Protein AF-A0A533U5N6-F1 (afdb_monomer)

Foldseek 3Di:
DDPPPPPDDDDDDWDWDDDPPDIDTDDDPCRCVVLVPDPPADWDWDQDPNDTDIGHD

Radius of gyration: 14.15 Å; Cα contacts (8 Å, |Δi|>4): 39; chains: 1; bounding box: 48×24×21 Å

pLDDT: mean 86.62, std 15.46, range [41.5, 97.62]

Secondary structure (DSSP, 8-state):
----------------EEETTEEE-PPPHHHHHHTT--TT--EEEEEETTEEEEEE-

Mean predicted aligned error: 6.86 Å

Solvent-accessible surface area (backbone atoms only — not comparable to full-atom values): 4104 Å² total; per-residue (Å²): 133,82,79,77,74,80,75,76,84,82,84,81,93,76,66,82,43,79,55,90,97,43,76,45,64,82,77,52,69,67,56,33,61,76,68,67,64,54,93,94,61,67,65,45,81,44,83,52,96,97,39,86,42,82,40,87,111

Sequence (57 aa):
MDIVQDKMSAQFDVTLVKWGSSVGFAIPKAVREGMKLEPGKKVRLVLRENKLCIEKI

Nearest PDB structures (foldseek):
  1ub4-assembly1_C-2  TM=9.452E-01  e=5.892E-03  Escherichia coli
  2mrn-assembly1_B  TM=7.886E-01  e=2.070E-03  Escherichia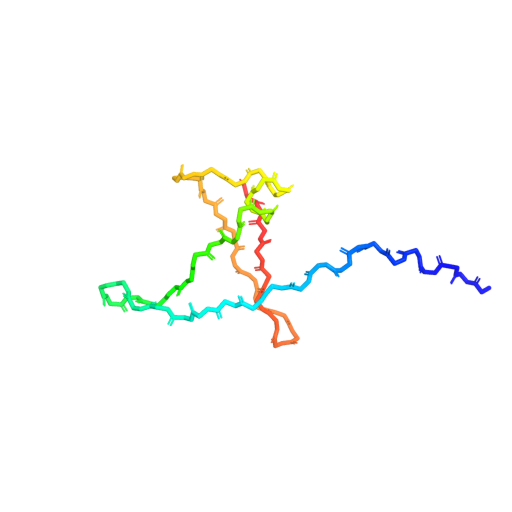 coli K-12
  2mru-assembly1_A  TM=8.742E-01  e=2.829E-02  Escherichia coli K-12
  1mvf-assembly2_D  TM=9.185E-01  e=4.773E-02  Escherichia coli
  2mru-assembly1_B  TM=8.137E-01  e=2.483E-02  Escherichia coli K-12

Structure (mmCIF, N/CA/C/O backbone):
data_AF-A0A533U5N6-F1
#
_entry.id   AF-A0A533U5N6-F1
#
loop_
_atom_site.group_PDB
_atom_site.id
_atom_site.type_symbol
_atom_site.label_atom_id
_atom_site.label_alt_id
_atom_site.label_comp_id
_atom_site.label_asym_id
_atom_site.label_entity_id
_atom_site.label_seq_id
_atom_site.pdbx_PDB_ins_code
_atom_site.Cartn_x
_atom_site.Cartn_y
_atom_site.Cartn_z
_atom_site.occupancy
_atom_site.B_iso_or_equiv
_atom_site.auth_seq_id
_atom_site.auth_comp_id
_atom_site.auth_asym_id
_atom_site.auth_atom_id
_atom_site.pdbx_PDB_model_num
ATOM 1 N N . MET A 1 1 ? -33.790 1.236 11.509 1.00 41.50 1 MET A N 1
ATOM 2 C CA . MET A 1 1 ? -33.005 0.658 10.402 1.00 41.50 1 MET A CA 1
ATOM 3 C C . MET A 1 1 ? -31.962 1.688 10.053 1.00 41.50 1 MET A C 1
ATOM 5 O O . MET A 1 1 ? -32.269 2.653 9.364 1.00 41.50 1 MET A O 1
ATOM 9 N N . ASP A 1 2 ? -30.793 1.555 10.664 1.00 43.03 2 ASP A N 1
ATOM 10 C CA . ASP A 1 2 ? -29.686 2.477 10.469 1.00 43.03 2 ASP A CA 1
ATOM 11 C C . ASP A 1 2 ? -29.239 2.426 9.013 1.00 43.03 2 ASP A C 1
ATOM 13 O O . ASP A 1 2 ? -28.903 1.370 8.474 1.00 43.03 2 ASP A O 1
ATOM 17 N N . ILE A 1 3 ? -29.292 3.583 8.364 1.00 50.22 3 ILE A N 1
ATOM 18 C CA . ILE A 1 3 ? -28.729 3.798 7.041 1.00 50.22 3 ILE A CA 1
ATOM 19 C C . ILE A 1 3 ? -27.218 3.707 7.246 1.00 50.22 3 ILE A C 1
ATOM 21 O O . ILE A 1 3 ? -26.582 4.676 7.662 1.00 50.22 3 ILE A O 1
ATOM 25 N N . VAL A 1 4 ? -26.647 2.518 7.039 1.00 56.12 4 VAL A N 1
ATOM 26 C CA . VAL A 1 4 ? -25.196 2.337 6.987 1.00 56.12 4 VAL A CA 1
ATOM 27 C C . VAL A 1 4 ? -24.731 3.139 5.781 1.00 56.12 4 VAL A C 1
ATOM 29 O O . VAL A 1 4 ? -24.878 2.731 4.634 1.00 56.12 4 VAL A O 1
ATOM 32 N N . GLN A 1 5 ? -24.284 4.357 6.062 1.00 45.72 5 GLN A N 1
ATOM 33 C CA . GLN A 1 5 ? -23.767 5.295 5.090 1.00 45.72 5 GLN A CA 1
ATOM 34 C C . GLN A 1 5 ? -22.517 4.656 4.486 1.00 45.72 5 GLN A C 1
ATOM 36 O O . GLN A 1 5 ? -21.462 4.616 5.122 1.00 45.72 5 GLN A O 1
ATOM 41 N N . ASP A 1 6 ? -22.680 4.082 3.296 1.00 49.84 6 ASP A N 1
ATOM 42 C CA . ASP A 1 6 ? -21.641 3.412 2.527 1.00 49.84 6 ASP A CA 1
ATOM 43 C C . ASP A 1 6 ? -20.548 4.440 2.194 1.00 49.84 6 ASP A C 1
ATOM 45 O O . ASP A 1 6 ? -20.638 5.243 1.261 1.00 49.84 6 ASP A O 1
ATOM 49 N N . LYS A 1 7 ? -19.550 4.526 3.077 1.00 57.19 7 LYS A N 1
ATOM 50 C CA . LYS A 1 7 ? -18.388 5.400 2.922 1.00 57.19 7 LYS A CA 1
ATOM 51 C C . LYS A 1 7 ? -17.534 4.829 1.794 1.00 57.19 7 LYS A C 1
ATOM 53 O O . LYS A 1 7 ? -16.654 4.025 2.067 1.00 57.19 7 LYS A O 1
ATOM 58 N N . MET A 1 8 ? -17.823 5.245 0.559 1.00 58.38 8 MET A N 1
ATOM 59 C CA . MET A 1 8 ? -17.017 5.088 -0.664 1.00 58.38 8 MET A CA 1
ATOM 60 C C . MET A 1 8 ? -15.943 3.991 -0.581 1.00 58.38 8 MET A C 1
ATOM 62 O O . MET A 1 8 ? -14.763 4.275 -0.357 1.00 58.38 8 MET A O 1
ATOM 66 N N . SER A 1 9 ? -16.332 2.732 -0.783 1.00 68.88 9 SER A N 1
ATOM 67 C CA . SER A 1 9 ? -15.351 1.666 -0.971 1.00 68.88 9 SER A CA 1
ATOM 68 C C . SER A 1 9 ? -14.783 1.750 -2.391 1.00 68.88 9 SER A C 1
ATOM 70 O O . SER A 1 9 ? -15.428 1.333 -3.351 1.00 68.88 9 SER A O 1
ATOM 72 N N . ALA A 1 10 ? -13.582 2.306 -2.543 1.00 79.94 10 ALA A N 1
ATOM 73 C CA . ALA A 1 10 ? -12.838 2.233 -3.797 1.00 79.94 10 ALA A CA 1
ATOM 74 C C . ALA A 1 10 ? -11.983 0.957 -3.809 1.00 79.94 10 ALA A C 1
ATOM 76 O O . ALA A 1 10 ? -11.205 0.718 -2.884 1.00 79.94 10 ALA A O 1
ATOM 77 N N . GLN A 1 11 ? -12.138 0.141 -4.850 1.00 88.00 11 GLN A N 1
ATOM 78 C CA . GLN A 1 11 ? -11.326 -1.054 -5.079 1.00 88.00 11 GLN A CA 1
ATOM 79 C C . GLN A 1 11 ? -10.277 -0.752 -6.150 1.00 88.00 11 GLN A C 1
ATOM 81 O O . GLN A 1 11 ? -10.563 -0.059 -7.126 1.00 88.00 11 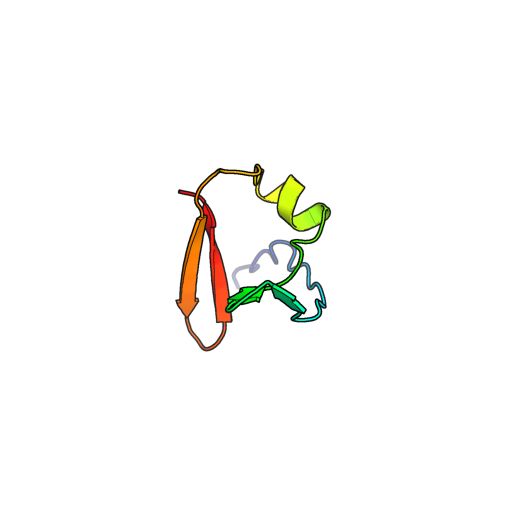GLN A O 1
ATOM 86 N N . PHE A 1 12 ? -9.058 -1.251 -5.952 1.00 89.44 12 PHE A N 1
ATOM 87 C CA . PHE A 1 12 ? -7.955 -1.078 -6.890 1.00 89.44 12 PHE A CA 1
ATOM 88 C C . PHE A 1 12 ? -7.236 -2.408 -7.057 1.00 89.44 12 PHE A C 1
ATOM 90 O O . PHE A 1 12 ? -6.691 -2.938 -6.088 1.00 89.44 12 PHE A O 1
ATOM 97 N N . ASP A 1 13 ? -7.192 -2.905 -8.287 1.00 94.06 13 ASP A N 1
ATOM 98 C CA . ASP A 1 13 ? -6.387 -4.070 -8.624 1.00 94.06 13 ASP A CA 1
ATOM 99 C C . ASP A 1 13 ? -4.937 -3.638 -8.848 1.00 94.06 13 ASP A C 1
ATOM 101 O O . ASP A 1 13 ? -4.647 -2.692 -9.586 1.00 94.06 13 ASP A O 1
ATOM 105 N N . VAL A 1 14 ? -4.009 -4.324 -8.185 1.00 94.69 14 VAL A N 1
ATOM 106 C CA . VAL A 1 14 ? -2.571 -4.070 -8.290 1.00 94.69 14 VAL A CA 1
ATOM 107 C C . VAL A 1 14 ? -1.816 -5.379 -8.454 1.00 94.69 14 VAL A C 1
ATOM 109 O O . VAL A 1 14 ? -2.211 -6.418 -7.929 1.00 94.69 14 VAL A O 1
ATOM 112 N N . THR A 1 15 ? -0.687 -5.316 -9.151 1.00 96.44 15 THR A N 1
ATOM 113 C CA . THR A 1 15 ? 0.204 -6.463 -9.332 1.00 96.44 15 THR A CA 1
ATOM 114 C C . THR A 1 15 ? 1.331 -6.409 -8.311 1.00 96.44 15 THR A C 1
ATOM 116 O O . THR A 1 15 ? 1.994 -5.379 -8.159 1.00 96.44 15 THR A O 1
ATOM 119 N N . LEU A 1 16 ? 1.580 -7.533 -7.637 1.00 96.31 16 LEU A N 1
ATOM 120 C CA . LEU A 1 16 ? 2.766 -7.695 -6.805 1.00 96.31 16 LEU A CA 1
ATOM 121 C C . LEU A 1 16 ? 4.016 -7.776 -7.686 1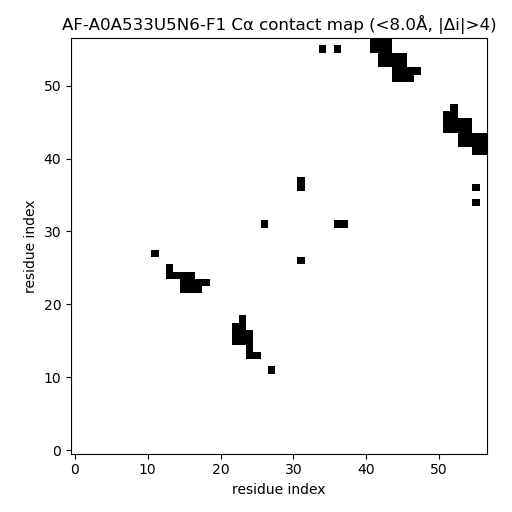.00 96.31 16 LEU A C 1
ATOM 123 O O . LEU A 1 16 ? 4.093 -8.575 -8.617 1.00 96.31 16 LEU A O 1
ATOM 127 N N . VAL A 1 17 ? 5.009 -6.958 -7.366 1.00 97.25 17 VAL A N 1
ATOM 128 C CA . VAL A 1 17 ? 6.292 -6.872 -8.063 1.00 97.25 17 VAL A CA 1
ATOM 129 C C . VAL A 1 17 ? 7.438 -7.139 -7.092 1.00 97.25 17 VAL A C 1
ATOM 131 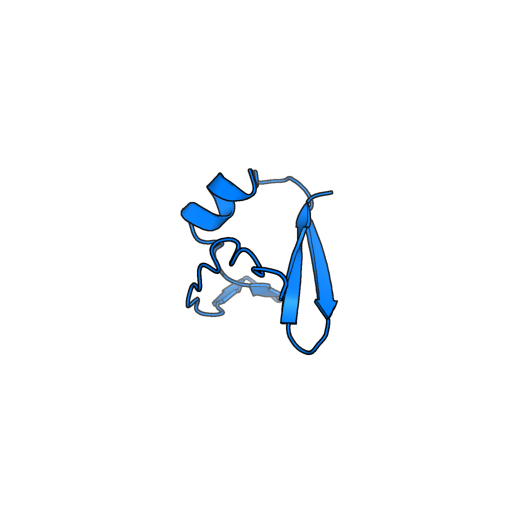O O . VAL A 1 17 ? 7.350 -6.856 -5.896 1.00 97.25 17 VAL A O 1
ATOM 134 N N . LYS A 1 18 ? 8.534 -7.697 -7.611 1.00 97.62 18 LYS A N 1
ATOM 135 C CA . LYS A 1 18 ? 9.743 -7.982 -6.833 1.00 97.62 18 LYS A CA 1
ATOM 136 C C . LYS A 1 18 ? 10.674 -6.767 -6.825 1.00 97.62 18 LYS A C 1
ATOM 138 O O . LYS A 1 18 ? 11.050 -6.272 -7.885 1.00 97.62 18 LYS A O 1
ATOM 143 N N . TRP A 1 19 ? 11.105 -6.347 -5.638 1.00 96.12 19 TRP A N 1
ATOM 144 C CA . TRP A 1 19 ? 12.094 -5.288 -5.418 1.00 96.12 19 TRP A CA 1
ATOM 145 C C . TRP A 1 19 ? 13.219 -5.812 -4.523 1.00 96.12 19 TRP A C 1
ATOM 147 O O . TRP A 1 19 ? 13.082 -5.890 -3.303 1.00 96.12 19 TRP A O 1
ATOM 157 N N . GLY A 1 20 ? 14.340 -6.206 -5.133 1.00 95.38 20 GLY A N 1
ATOM 158 C CA . GLY A 1 20 ? 15.439 -6.855 -4.414 1.00 95.38 20 GLY A CA 1
ATOM 159 C C . GLY A 1 20 ? 14.994 -8.184 -3.794 1.00 95.38 20 GLY A C 1
ATOM 160 O O . GLY A 1 20 ? 14.547 -9.086 -4.506 1.00 95.38 20 GLY A O 1
ATOM 161 N N . SER A 1 21 ? 15.113 -8.301 -2.470 1.00 97.00 21 SER A N 1
ATOM 162 C CA . SER A 1 21 ? 14.628 -9.444 -1.681 1.00 97.00 21 SER A CA 1
ATOM 163 C C . SER A 1 21 ? 13.173 -9.305 -1.214 1.00 97.00 21 SER A C 1
ATOM 165 O O . SER A 1 21 ? 12.649 -10.233 -0.601 1.00 97.00 21 SER A O 1
ATOM 167 N N . SER A 1 22 ? 12.515 -8.183 -1.511 1.00 95.75 22 SER A N 1
ATOM 168 C CA . SER A 1 22 ? 11.156 -7.878 -1.059 1.00 95.75 22 SER A CA 1
ATOM 169 C C . SER A 1 22 ? 10.131 -7.999 -2.186 1.00 95.75 22 SER A C 1
ATOM 171 O O . SER A 1 22 ? 10.458 -7.924 -3.372 1.00 95.75 22 SER A O 1
ATOM 173 N N . VAL A 1 23 ? 8.864 -8.138 -1.802 1.00 95.88 23 VAL A N 1
ATOM 174 C CA . VAL A 1 23 ? 7.709 -8.020 -2.697 1.00 95.88 23 VAL A CA 1
ATOM 175 C C . VAL A 1 23 ? 6.896 -6.807 -2.266 1.00 95.88 23 VAL A C 1
ATOM 177 O O . VAL A 1 23 ? 6.745 -6.546 -1.072 1.00 95.88 23 VAL A O 1
ATOM 180 N N . GLY A 1 24 ? 6.391 -6.057 -3.234 1.00 94.88 24 GLY A N 1
ATOM 181 C CA . GLY A 1 24 ? 5.556 -4.891 -2.987 1.00 94.88 24 GLY A CA 1
ATOM 182 C C . GLY A 1 24 ? 4.630 -4.608 -4.157 1.00 94.88 24 GLY A C 1
ATOM 183 O O . GLY A 1 24 ? 4.570 -5.364 -5.120 1.00 94.88 24 GLY A O 1
ATOM 184 N N . PHE A 1 25 ? 3.902 -3.506 -4.072 1.00 94.88 25 PHE A N 1
ATOM 185 C CA . PHE A 1 25 ? 3.098 -2.971 -5.162 1.00 94.88 25 PHE A CA 1
ATOM 186 C C . PHE A 1 25 ? 3.173 -1.446 -5.126 1.00 94.88 25 PHE A C 1
ATOM 188 O O . PHE A 1 25 ? 3.444 -0.843 -4.084 1.00 94.88 25 PHE A O 1
ATOM 195 N N . ALA A 1 26 ? 2.943 -0.810 -6.270 1.00 93.62 26 ALA A N 1
ATOM 196 C CA . ALA A 1 26 ? 2.834 0.640 -6.326 1.00 93.62 26 ALA A CA 1
ATOM 197 C C . ALA A 1 26 ? 1.487 1.077 -5.735 1.00 93.62 26 ALA A C 1
ATOM 199 O O . ALA A 1 26 ? 0.437 0.606 -6.164 1.00 93.62 26 ALA A O 1
ATOM 200 N N . ILE A 1 27 ? 1.510 1.994 -4.765 1.00 92.75 27 ILE A N 1
ATOM 201 C CA . ILE A 1 27 ? 0.283 2.573 -4.207 1.00 92.75 27 ILE A CA 1
ATOM 202 C C . ILE A 1 27 ? -0.380 3.442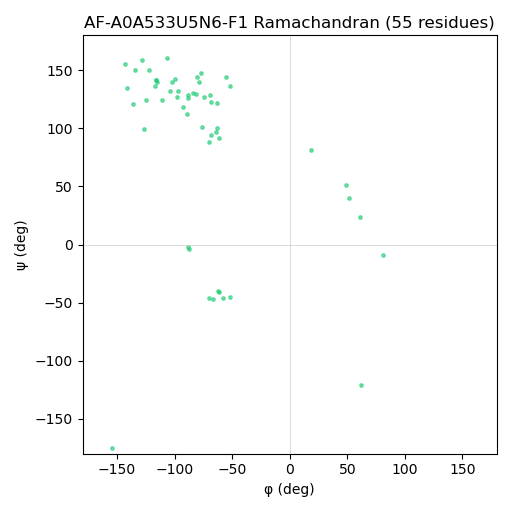 -5.292 1.00 92.75 27 ILE A C 1
ATOM 204 O O . ILE A 1 27 ? 0.263 4.385 -5.767 1.00 92.75 27 ILE A O 1
ATOM 208 N N . PRO A 1 28 ? -1.646 3.178 -5.679 1.00 93.31 28 PRO A N 1
ATOM 209 C CA . PRO A 1 28 ? -2.346 3.980 -6.678 1.00 93.31 28 PRO A CA 1
ATOM 210 C C . PRO A 1 28 ? -2.375 5.466 -6.306 1.00 93.31 28 PRO A C 1
ATOM 212 O O . PRO A 1 28 ? -2.528 5.820 -5.134 1.00 93.31 28 PRO A O 1
ATOM 215 N N . LYS A 1 29 ? -2.283 6.351 -7.308 1.00 93.06 29 LYS A N 1
ATOM 216 C CA . LYS A 1 29 ? -2.242 7.812 -7.104 1.00 93.06 29 LYS A CA 1
ATOM 217 C C . LYS A 1 29 ? -3.393 8.308 -6.219 1.00 93.06 29 LYS A C 1
ATOM 219 O O . LYS A 1 29 ? -3.138 9.046 -5.273 1.00 93.06 29 LYS A O 1
ATOM 224 N N . ALA A 1 30 ? -4.615 7.832 -6.474 1.00 91.94 30 ALA A N 1
ATOM 225 C CA . ALA A 1 30 ? -5.807 8.184 -5.703 1.00 91.94 30 ALA A CA 1
ATOM 226 C C . ALA A 1 30 ? -5.703 7.777 -4.222 1.00 91.94 30 ALA A C 1
ATOM 228 O O . ALA A 1 30 ? -6.055 8.561 -3.345 1.00 91.94 30 ALA A O 1
ATOM 229 N N . VAL A 1 31 ? -5.161 6.587 -3.929 1.00 91.62 31 VAL A N 1
ATOM 230 C CA . VAL A 1 31 ? -4.939 6.117 -2.550 1.00 91.62 31 VAL A CA 1
ATOM 231 C C . VAL A 1 31 ? -3.876 6.975 -1.867 1.00 91.62 31 VAL A C 1
ATOM 233 O O . VAL A 1 31 ? -4.088 7.455 -0.756 1.00 91.62 31 VAL A O 1
ATOM 236 N N . ARG A 1 32 ? -2.751 7.232 -2.548 1.00 93.75 32 ARG A N 1
ATOM 237 C CA . ARG A 1 32 ? -1.665 8.080 -2.034 1.00 93.75 32 ARG A CA 1
ATOM 238 C C . ARG A 1 32 ? -2.155 9.489 -1.692 1.00 93.75 32 ARG A C 1
ATOM 240 O O . ARG A 1 32 ? -1.816 10.005 -0.630 1.00 93.75 32 ARG A O 1
ATOM 247 N N . GLU A 1 33 ? -2.933 10.101 -2.580 1.00 93.31 33 GLU A N 1
ATOM 248 C CA . GLU A 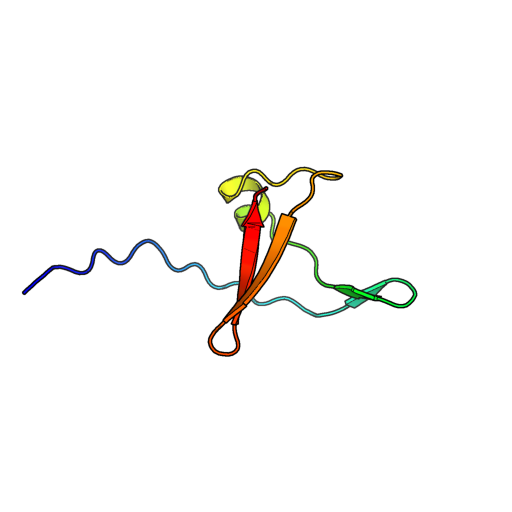1 33 ? -3.478 11.452 -2.406 1.00 93.31 33 GLU A CA 1
ATOM 249 C C . GLU A 1 33 ? -4.554 11.490 -1.319 1.00 93.31 33 GLU A C 1
ATOM 251 O O . GLU A 1 33 ? -4.478 12.330 -0.421 1.00 93.31 33 GLU A O 1
ATOM 256 N N . GLY A 1 34 ? -5.486 10.533 -1.325 1.00 90.94 34 GLY A N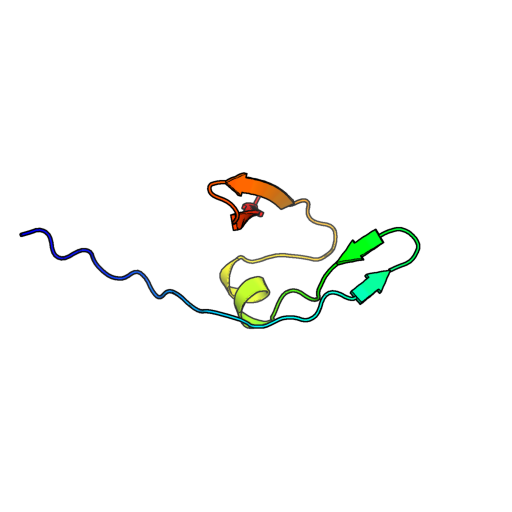 1
ATOM 257 C CA . GLY A 1 34 ? -6.538 10.430 -0.313 1.00 90.94 34 GLY A CA 1
ATOM 258 C C . GLY A 1 34 ? -5.993 10.197 1.098 1.00 90.94 34 GLY A C 1
ATOM 259 O O . GLY A 1 34 ? -6.449 10.820 2.054 1.00 90.94 34 GLY A O 1
ATOM 260 N N . MET A 1 35 ? -4.962 9.360 1.232 1.00 91.25 35 MET A N 1
ATOM 261 C CA . MET A 1 35 ? -4.310 9.072 2.515 1.00 91.25 35 MET A CA 1
ATOM 262 C C . MET A 1 35 ? -3.174 10.050 2.864 1.00 91.25 35 MET A C 1
ATOM 264 O O . MET A 1 35 ? -2.596 9.957 3.951 1.00 91.25 35 MET A O 1
ATOM 268 N N . LYS A 1 36 ? -2.837 10.989 1.965 1.00 92.44 36 LYS A N 1
ATOM 269 C CA . LYS A 1 36 ? -1.708 11.928 2.107 1.00 92.44 36 LYS A CA 1
ATOM 270 C C . LYS A 1 36 ? -0.415 11.201 2.500 1.00 92.44 36 LYS A C 1
ATOM 272 O O . LYS A 1 36 ? 0.218 11.529 3.514 1.00 92.44 36 LYS A O 1
ATOM 277 N N . LEU A 1 37 ? -0.088 10.153 1.745 1.00 92.88 37 LEU A N 1
ATOM 278 C CA . LEU A 1 37 ? 1.136 9.375 1.914 1.00 92.88 37 LEU A CA 1
ATOM 279 C C . LEU A 1 37 ? 2.279 10.061 1.168 1.00 92.88 37 LEU A C 1
ATOM 281 O O . LEU A 1 37 ? 2.162 10.377 -0.016 1.00 92.88 37 LEU A O 1
ATOM 285 N N . GLU A 1 38 ? 3.397 10.251 1.858 1.00 93.25 38 GLU A N 1
ATOM 286 C CA . GLU A 1 38 ? 4.592 10.888 1.311 1.00 93.25 38 GLU A CA 1
ATOM 287 C C . GLU A 1 38 ? 5.758 9.892 1.290 1.00 93.25 38 GLU A C 1
ATOM 289 O O . GLU A 1 38 ? 5.913 9.114 2.240 1.00 93.25 38 GLU A O 1
ATOM 294 N N . PRO A 1 39 ? 6.604 9.907 0.244 1.00 91.75 39 PRO A N 1
ATOM 295 C CA . PRO A 1 39 ? 7.836 9.128 0.231 1.00 91.75 39 PRO A CA 1
ATOM 296 C C . PRO A 1 39 ? 8.682 9.383 1.485 1.00 91.75 39 PRO A C 1
ATOM 298 O O . PRO A 1 39 ? 8.835 10.517 1.931 1.00 91.75 39 PRO A O 1
ATOM 301 N N . GLY A 1 40 ? 9.227 8.314 2.068 1.00 91.50 40 GLY A N 1
ATOM 302 C CA . GLY A 1 40 ? 10.055 8.385 3.277 1.00 91.50 40 GLY A CA 1
ATOM 303 C C . GLY A 1 40 ? 9.281 8.482 4.597 1.00 91.50 40 GLY A C 1
ATOM 304 O O . GLY A 1 40 ? 9.888 8.327 5.658 1.00 91.50 40 GLY A O 1
ATOM 305 N N . LYS A 1 41 ? 7.955 8.680 4.578 1.00 92.44 41 LYS A N 1
ATOM 306 C CA . LYS A 1 41 ? 7.131 8.566 5.790 1.00 92.44 41 LYS A CA 1
ATOM 307 C C . LYS A 1 41 ? 6.827 7.106 6.092 1.00 92.44 41 LYS A C 1
ATOM 309 O O . LYS A 1 41 ? 6.637 6.286 5.196 1.00 92.44 41 LYS A O 1
ATOM 314 N N . LYS A 1 42 ? 6.777 6.788 7.383 1.00 93.88 42 LYS A N 1
ATOM 315 C CA . LYS A 1 42 ? 6.417 5.451 7.842 1.00 93.88 42 LYS A CA 1
ATOM 316 C C . LYS A 1 42 ? 4.904 5.260 7.742 1.00 93.88 42 LYS A C 1
ATOM 318 O O . LYS A 1 42 ? 4.127 6.188 7.943 1.00 93.88 42 LYS A O 1
ATOM 323 N N . VAL A 1 43 ? 4.512 4.027 7.466 1.00 95.00 43 VAL A N 1
ATOM 324 C CA . VAL A 1 43 ? 3.138 3.537 7.569 1.00 95.00 43 VAL A CA 1
ATOM 325 C C . VAL A 1 43 ? 3.155 2.266 8.404 1.00 95.00 43 VAL A C 1
ATOM 327 O O . VAL A 1 43 ? 4.193 1.609 8.528 1.00 95.00 43 VAL A O 1
ATOM 330 N N . ARG A 1 44 ? 2.012 1.908 8.974 1.00 95.25 44 ARG A N 1
ATOM 331 C CA . ARG A 1 44 ? 1.808 0.630 9.645 1.00 95.25 44 ARG A CA 1
ATOM 332 C C . ARG A 1 44 ? 0.993 -0.284 8.741 1.00 95.25 44 ARG A C 1
ATOM 334 O O . ARG A 1 44 ? -0.031 0.121 8.204 1.00 95.25 44 ARG A O 1
ATOM 341 N N . LEU A 1 45 ? 1.457 -1.520 8.595 1.00 94.00 45 LEU A N 1
ATOM 342 C CA . LEU A 1 45 ? 0.722 -2.587 7.931 1.00 94.00 45 LEU A CA 1
ATOM 343 C C . LEU A 1 45 ? 0.042 -3.444 8.996 1.00 94.00 45 LEU A C 1
ATOM 345 O O . LEU A 1 45 ? 0.702 -3.896 9.933 1.00 94.00 45 LEU A O 1
ATOM 349 N N . VAL A 1 46 ? -1.265 -3.650 8.867 1.00 95.88 46 VAL A N 1
ATOM 350 C CA . VAL A 1 46 ? -2.061 -4.443 9.808 1.00 95.88 46 VAL A CA 1
ATOM 351 C C . VAL A 1 46 ? -2.778 -5.541 9.036 1.00 95.88 46 VAL A C 1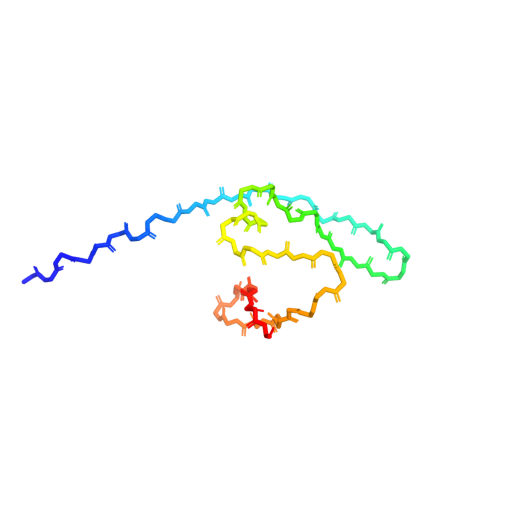
ATOM 353 O O . VAL A 1 46 ? -3.512 -5.258 8.097 1.00 95.88 46 VAL A O 1
ATOM 356 N N . LEU A 1 47 ? -2.582 -6.796 9.437 1.00 95.31 47 LEU A N 1
ATOM 357 C CA . LEU A 1 47 ? -3.317 -7.934 8.892 1.00 95.31 47 LEU A CA 1
ATOM 358 C C . LEU A 1 47 ? -4.547 -8.203 9.770 1.00 95.31 47 LEU A C 1
ATOM 360 O O . LEU A 1 47 ? -4.396 -8.493 10.957 1.00 95.31 47 LEU A O 1
ATOM 364 N N . ARG A 1 48 ? -5.757 -8.099 9.212 1.00 94.31 48 ARG A N 1
ATOM 365 C CA . ARG A 1 48 ? -7.019 -8.431 9.905 1.00 94.31 48 ARG A CA 1
ATOM 366 C C . ARG A 1 48 ? -7.971 -9.112 8.942 1.00 94.31 48 ARG A C 1
ATOM 368 O O . ARG A 1 48 ? -8.121 -8.635 7.828 1.00 94.31 48 ARG A O 1
ATOM 375 N N . GLU A 1 49 ? -8.613 -10.200 9.365 1.00 94.19 49 GLU A N 1
ATOM 376 C CA . GLU A 1 49 ? -9.655 -10.877 8.569 1.00 94.19 49 GLU A CA 1
ATOM 377 C C . GLU A 1 49 ? -9.208 -11.196 7.127 1.00 94.19 49 GLU A C 1
ATOM 379 O O . GLU A 1 49 ? -9.957 -11.009 6.172 1.00 94.19 49 GLU A O 1
ATOM 384 N N . ASN A 1 50 ? -7.952 -11.631 6.961 1.00 92.69 50 ASN A N 1
ATOM 385 C CA . ASN A 1 50 ? -7.331 -11.882 5.655 1.00 92.69 50 ASN A CA 1
ATOM 386 C C . ASN A 1 50 ? -7.232 -10.645 4.730 1.00 92.69 50 ASN A C 1
ATOM 388 O O . ASN A 1 50 ? -7.129 -10.768 3.511 1.00 92.69 50 ASN A O 1
ATOM 392 N N . LYS A 1 51 ? -7.244 -9.437 5.302 1.00 92.06 51 LYS A N 1
ATOM 393 C CA . LYS A 1 51 ? -7.050 -8.161 4.605 1.00 92.06 51 LYS A CA 1
ATOM 394 C C . LYS A 1 51 ? -5.796 -7.467 5.125 1.00 92.06 51 LYS A C 1
ATOM 396 O O . LYS A 1 51 ? -5.564 -7.404 6.334 1.00 92.06 51 LYS A O 1
ATOM 401 N N . LEU A 1 52 ? -5.000 -6.928 4.203 1.00 90.94 52 LEU A N 1
ATOM 402 C CA . LEU A 1 52 ? -3.878 -6.051 4.520 1.00 90.94 52 LEU A CA 1
ATOM 403 C C . L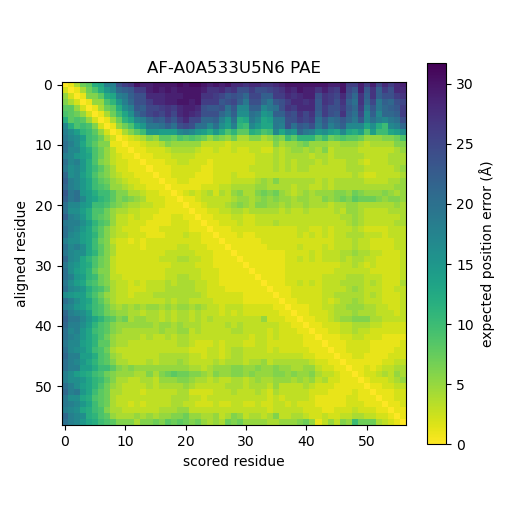EU A 1 52 ? -4.374 -4.602 4.565 1.00 90.94 52 LEU A C 1
ATOM 405 O O . LEU A 1 52 ? -4.733 -4.029 3.539 1.00 90.94 52 LEU A O 1
ATOM 409 N N . CYS A 1 53 ? -4.371 -4.011 5.753 1.00 91.62 53 CYS A N 1
ATOM 410 C CA . CYS A 1 53 ? -4.717 -2.615 5.980 1.00 91.62 53 CYS A CA 1
ATOM 411 C C . CYS A 1 53 ? -3.448 -1.767 6.103 1.00 91.62 53 CYS A C 1
ATOM 413 O O . CYS A 1 53 ? -2.461 -2.192 6.708 1.00 91.62 53 CYS A O 1
ATOM 415 N N . ILE A 1 54 ? -3.492 -0.551 5.560 1.00 91.38 54 ILE A N 1
ATOM 416 C CA . ILE A 1 54 ? -2.418 0.439 5.676 1.00 91.38 54 ILE A CA 1
ATOM 417 C C . ILE A 1 54 ? -2.919 1.576 6.567 1.00 91.38 54 ILE A C 1
ATOM 419 O O . ILE A 1 54 ? -3.938 2.197 6.273 1.00 91.38 54 ILE A O 1
ATOM 423 N N . GLU A 1 55 ? -2.190 1.869 7.637 1.00 91.62 55 GLU A N 1
ATOM 424 C CA . GLU A 1 55 ? -2.464 2.969 8.561 1.00 91.62 55 GLU A CA 1
ATOM 425 C C . GLU A 1 55 ? -1.314 3.983 8.521 1.00 91.62 55 GLU A C 1
ATOM 427 O O . GLU A 1 55 ? -0.138 3.619 8.430 1.00 91.62 55 GLU A O 1
ATOM 432 N N . LYS A 1 56 ? -1.640 5.273 8.607 1.00 87.88 56 LYS A N 1
ATOM 433 C CA . LYS A 1 56 ? -0.636 6.332 8.767 1.00 87.88 56 LYS A CA 1
ATOM 434 C C . LYS A 1 56 ? -0.187 6.392 10.233 1.00 87.88 56 LYS A C 1
ATOM 436 O O . LYS A 1 56 ? -1.027 6.255 11.120 1.00 87.88 56 LYS A O 1
ATOM 441 N N . ILE A 1 57 ? 1.112 6.601 10.469 1.00 87.12 57 ILE A N 1
ATOM 442 C CA . ILE A 1 57 ? 1.702 6.808 11.806 1.00 87.12 57 ILE A CA 1
ATOM 443 C C . ILE A 1 57 ? 2.377 8.170 11.926 1.00 87.12 57 ILE A C 1
ATOM 445 O O . ILE A 1 57 ? 2.744 8.742 10.872 1.00 87.12 57 ILE A O 1
#